Protein AF-A0A957SZV7-F1 (afdb_monomer_lite)

Secondary structure (DSSP, 8-state):
--HHHHHHHHHHHHHHHHHHHHHTT--------------------------------------PPPPTTHHHHHTTS--SSS-SPPEEES---SS----HHHHHHHHTTSS--HHHHS-SS--EEE-SSS---S-----------

Foldseek 3Di:
DPPVPVVVVVVVVVVVVVVVVVVVPPPDDDDDDDDDDDDDDDDDDDDDDDDDDPPPDDPPVPVDDPDPCLVVVQVVPADPVQHQDWDWDQDDDPDDDDAVVVVVCCVVVVDPDPVVVADPRHTDIHGSRDDDDDDDDPPDDDDDD

pLDDT: mean 71.3, std 22.31, range [32.25, 98.06]

Radius of gyration: 30.94 Å; chains: 1; bounding box: 66×43×95 Å

Structure (mmCIF, N/CA/C/O backbone):
data_AF-A0A957SZV7-F1
#
_entry.id   AF-A0A957SZV7-F1
#
loop_
_atom_site.group_PDB
_atom_site.id
_atom_site.type_symbol
_atom_site.label_atom_id
_atom_site.label_alt_id
_atom_site.label_comp_id
_atom_site.label_asym_id
_atom_site.label_entity_id
_atom_site.label_seq_id
_atom_site.pdbx_PDB_ins_code
_atom_site.Cartn_x
_atom_site.Cartn_y
_atom_site.Cartn_z
_atom_site.occupancy
_atom_site.B_iso_or_equiv
_atom_site.auth_seq_id
_atom_site.auth_comp_id
_atom_site.auth_asym_id
_atom_site.auth_atom_id
_atom_site.pdbx_PDB_model_num
ATOM 1 N N . MET A 1 1 ? -36.175 -7.181 -71.485 1.00 56.06 1 MET A N 1
ATOM 2 C CA . MET A 1 1 ? -35.161 -7.696 -70.529 1.00 56.06 1 MET A CA 1
ATOM 3 C C . MET A 1 1 ? -35.692 -7.733 -69.078 1.00 56.06 1 MET A C 1
ATOM 5 O O . MET A 1 1 ? -35.068 -7.164 -68.199 1.00 56.06 1 MET A O 1
ATOM 9 N N . GLN A 1 2 ? -36.825 -8.391 -68.775 1.00 55.41 2 GLN A N 1
ATOM 10 C CA . GLN A 1 2 ? -37.447 -8.279 -67.431 1.00 55.41 2 GLN A CA 1
ATOM 11 C C . GLN A 1 2 ? -37.198 -9.473 -66.483 1.00 55.41 2 GLN A C 1
ATOM 13 O O . GLN A 1 2 ? -36.943 -9.260 -65.301 1.00 55.41 2 GLN A O 1
ATOM 18 N N . ARG A 1 3 ? -37.175 -10.725 -66.975 1.00 55.50 3 ARG A N 1
ATOM 19 C CA . ARG A 1 3 ? -37.078 -11.935 -66.117 1.00 55.50 3 ARG A CA 1
ATOM 20 C C . ARG A 1 3 ? -35.788 -12.075 -65.286 1.00 55.50 3 ARG A C 1
ATOM 22 O O . ARG A 1 3 ? -35.780 -12.846 -64.337 1.00 55.50 3 ARG A O 1
ATOM 29 N N . ARG A 1 4 ? -34.711 -11.340 -65.598 1.00 54.97 4 ARG A N 1
ATOM 30 C CA . ARG A 1 4 ? -33.492 -11.316 -64.758 1.00 54.97 4 ARG A CA 1
ATOM 31 C C . ARG A 1 4 ? -33.631 -10.407 -63.527 1.00 54.97 4 ARG A C 1
ATOM 33 O O . ARG A 1 4 ? -32.950 -10.638 -62.538 1.00 54.97 4 ARG A O 1
ATOM 40 N N . TYR A 1 5 ? -34.525 -9.414 -63.562 1.00 56.59 5 TYR A N 1
ATOM 41 C CA . TYR A 1 5 ? -34.687 -8.445 -62.471 1.00 56.59 5 TYR A CA 1
ATOM 42 C C . TYR A 1 5 ? -35.674 -8.923 -61.390 1.00 56.59 5 TYR A C 1
ATOM 44 O O . TYR A 1 5 ? -35.538 -8.554 -60.226 1.00 56.59 5 TYR A O 1
ATOM 52 N N . SER A 1 6 ? -36.638 -9.787 -61.739 1.00 59.44 6 SER A N 1
ATOM 53 C CA . SER A 1 6 ? -37.539 -10.402 -60.753 1.00 59.44 6 SER A CA 1
ATOM 54 C C . SER A 1 6 ? -36.799 -11.370 -59.829 1.00 59.44 6 SER A C 1
ATOM 56 O O . SER A 1 6 ? -36.964 -11.279 -58.620 1.00 59.44 6 SER A O 1
ATOM 58 N N . ILE A 1 7 ? -35.928 -12.231 -60.373 1.00 62.44 7 ILE A N 1
ATOM 59 C CA . ILE A 1 7 ? -35.152 -13.205 -59.583 1.00 62.44 7 ILE A CA 1
ATOM 60 C C . ILE A 1 7 ? -34.280 -12.482 -58.546 1.00 62.44 7 ILE A C 1
ATOM 62 O O . ILE A 1 7 ? -34.333 -12.821 -57.368 1.00 62.44 7 ILE A O 1
ATOM 66 N N . GLY A 1 8 ? -33.554 -11.433 -58.955 1.00 68.12 8 GLY A N 1
ATOM 67 C CA . GLY A 1 8 ? -32.743 -10.626 -58.037 1.00 68.12 8 GLY A CA 1
ATOM 68 C C . GLY A 1 8 ? -33.565 -9.969 -56.921 1.00 68.12 8 GLY A C 1
ATOM 69 O O . GLY A 1 8 ? -33.181 -10.049 -55.757 1.00 68.12 8 GLY A O 1
ATOM 70 N N . ARG A 1 9 ? -34.729 -9.380 -57.242 1.00 75.06 9 ARG A N 1
ATOM 71 C CA . ARG A 1 9 ? -35.614 -8.787 -56.221 1.00 75.06 9 ARG A CA 1
ATOM 72 C C . ARG A 1 9 ? -36.225 -9.832 -55.285 1.00 75.06 9 ARG A C 1
ATOM 74 O O . ARG A 1 9 ? -36.288 -9.569 -54.093 1.00 75.06 9 ARG A O 1
ATOM 81 N N . SER A 1 10 ? -36.638 -10.998 -55.784 1.00 74.81 10 SER A N 1
ATOM 82 C CA . SER A 1 10 ? -37.201 -12.073 -54.952 1.00 74.81 10 SER A CA 1
ATOM 83 C C . SER A 1 10 ? -36.161 -12.702 -54.023 1.00 74.81 10 SER A C 1
ATOM 85 O O . SER A 1 10 ? -36.470 -12.939 -52.860 1.00 74.81 10 SER A O 1
ATOM 87 N N . VAL A 1 11 ? -34.927 -12.921 -54.492 1.00 79.56 11 VAL A N 1
ATOM 88 C CA . VAL A 1 11 ? -33.828 -13.413 -53.641 1.00 79.56 11 VAL A CA 1
ATOM 89 C C . VAL A 1 11 ? -33.451 -12.371 -52.585 1.00 79.56 11 VAL A C 1
ATOM 91 O O . VAL A 1 11 ? -33.298 -12.727 -51.422 1.00 79.56 11 VAL A O 1
ATOM 94 N N . LEU A 1 12 ? -33.383 -11.083 -52.945 1.00 80.00 12 LEU A N 1
ATOM 95 C CA . LEU A 1 12 ? -33.130 -10.012 -51.977 1.00 80.00 12 LEU A CA 1
ATOM 96 C C . LEU A 1 12 ? -34.250 -9.907 -50.926 1.00 80.00 12 LEU A C 1
ATOM 98 O O . LEU A 1 12 ? -33.952 -9.791 -49.742 1.00 80.00 12 LEU A O 1
ATOM 102 N N . PHE A 1 13 ? -35.522 -10.003 -51.329 1.00 85.56 13 PHE A N 1
ATOM 103 C CA . PHE A 1 13 ? -36.650 -10.017 -50.389 1.00 85.56 13 PHE A CA 1
ATOM 104 C C . PHE A 1 13 ? -36.616 -11.230 -49.454 1.00 85.56 13 PHE A C 1
ATOM 106 O O . PHE A 1 13 ? -36.854 -11.065 -48.262 1.00 85.56 13 PHE A O 1
ATOM 113 N N . LEU A 1 14 ? -36.288 -12.425 -49.959 1.00 82.44 14 LEU A N 1
ATOM 114 C CA . LEU A 1 14 ? -36.143 -13.623 -49.125 1.00 82.44 14 LEU A CA 1
ATOM 115 C C . LEU A 1 14 ? -34.980 -13.499 -48.135 1.00 82.44 14 LEU A C 1
ATOM 117 O O . LEU A 1 14 ? -35.145 -13.863 -46.977 1.00 82.44 14 LEU A O 1
ATOM 121 N N . LEU A 1 15 ? -33.836 -12.948 -48.553 1.00 83.12 15 LEU A N 1
ATOM 122 C CA . LEU A 1 15 ? -32.695 -12.721 -47.662 1.00 83.12 15 LEU A CA 1
ATOM 123 C C . LEU A 1 15 ? -33.005 -11.676 -46.582 1.00 83.12 15 LEU A C 1
ATOM 125 O O . LEU A 1 15 ? -32.706 -11.917 -45.418 1.00 83.12 15 LEU A O 1
ATOM 129 N N . VAL A 1 16 ? -33.648 -10.555 -46.928 1.00 86.25 16 VAL A N 1
ATOM 130 C CA . VAL A 1 16 ? -34.049 -9.529 -45.946 1.00 86.25 16 VAL A CA 1
ATOM 131 C C . VAL A 1 16 ? -35.124 -10.058 -44.991 1.00 86.25 16 VAL A C 1
ATOM 133 O O . VAL A 1 16 ? -35.029 -9.827 -43.788 1.00 86.25 16 VAL A O 1
ATOM 136 N N . ALA A 1 17 ? -36.107 -10.815 -45.489 1.00 84.00 17 ALA A N 1
ATOM 137 C CA . ALA A 1 17 ? -37.118 -11.454 -44.647 1.00 84.00 17 ALA A CA 1
ATOM 138 C C . ALA A 1 17 ? -36.501 -12.487 -43.689 1.00 84.00 17 ALA A C 1
ATOM 140 O O . ALA A 1 17 ? -36.848 -12.500 -42.513 1.00 84.00 17 ALA A O 1
ATOM 141 N N . LEU A 1 18 ? -35.550 -13.303 -44.160 1.00 78.81 18 LEU A N 1
ATOM 142 C CA . LEU A 1 18 ? -34.815 -14.257 -43.327 1.00 78.81 18 LEU A CA 1
ATOM 143 C C . LEU A 1 18 ? -34.009 -13.547 -42.227 1.00 78.81 18 LEU A C 1
ATOM 145 O O . LEU A 1 18 ? -34.035 -13.979 -41.080 1.00 78.81 18 LEU A O 1
ATOM 149 N N . LEU A 1 19 ? -33.337 -12.439 -42.556 1.00 76.25 19 LEU A N 1
ATOM 150 C CA . LEU A 1 19 ? -32.532 -11.663 -41.605 1.00 76.25 19 LEU A CA 1
ATOM 151 C C . LEU A 1 19 ? -33.408 -11.014 -40.514 1.00 76.25 19 LEU A C 1
ATOM 153 O O . LEU A 1 19 ? -33.059 -11.061 -39.337 1.00 76.25 19 LEU A O 1
ATOM 157 N N . LEU A 1 20 ? -34.586 -10.493 -40.880 1.00 75.50 20 LEU A N 1
ATOM 158 C CA . LEU A 1 20 ? -35.584 -9.984 -39.926 1.00 75.50 20 LEU A CA 1
ATOM 159 C C . LEU A 1 20 ? -36.180 -11.091 -39.035 1.00 75.50 20 LEU A C 1
ATOM 161 O O . LEU A 1 20 ? -36.416 -10.870 -37.847 1.00 75.50 20 LEU A O 1
ATOM 165 N N . LEU A 1 21 ? -36.405 -12.287 -39.586 1.00 69.00 21 LEU A N 1
ATOM 166 C CA . LEU A 1 21 ? -36.943 -13.435 -38.846 1.00 69.00 21 LEU A CA 1
ATOM 167 C C . LEU A 1 21 ? -35.914 -13.979 -37.835 1.00 69.00 21 LEU A C 1
ATOM 169 O O . LEU A 1 21 ? -36.270 -14.304 -36.709 1.00 69.00 21 LEU A O 1
ATOM 173 N N . VAL A 1 22 ? -34.623 -13.985 -38.183 1.00 70.31 22 VAL A N 1
ATOM 174 C CA . VAL A 1 22 ? -33.539 -14.309 -37.234 1.00 70.31 22 VAL A CA 1
ATOM 175 C C . VAL A 1 22 ? -33.424 -13.255 -36.127 1.00 70.31 22 VAL A C 1
ATOM 177 O O . VAL A 1 22 ? -33.271 -13.615 -34.964 1.00 70.31 22 VAL A O 1
ATOM 180 N N . ALA A 1 23 ? -33.552 -11.963 -36.449 1.00 66.38 23 ALA A N 1
ATOM 181 C CA . ALA A 1 23 ? -33.478 -10.892 -35.450 1.00 66.38 23 ALA A CA 1
ATOM 182 C C . ALA A 1 23 ? -34.604 -10.951 -34.396 1.00 66.38 23 ALA A C 1
ATOM 184 O O . ALA A 1 23 ? -34.404 -10.525 -33.263 1.00 66.38 23 ALA A O 1
ATOM 185 N N . THR A 1 24 ? -35.768 -11.508 -34.744 1.00 66.44 24 THR A N 1
ATOM 186 C CA . THR A 1 24 ? -36.917 -11.676 -33.832 1.00 66.44 24 THR A CA 1
ATOM 187 C C . THR A 1 24 ? -36.872 -12.963 -32.995 1.00 66.44 24 THR A C 1
ATOM 189 O O . THR A 1 24 ? -37.786 -13.203 -32.214 1.00 66.44 24 THR A O 1
ATOM 192 N N . ALA A 1 25 ? -35.815 -13.776 -33.118 1.00 52.78 25 ALA A N 1
ATOM 193 C CA . ALA A 1 25 ? -35.660 -15.049 -32.403 1.00 52.78 25 ALA A CA 1
ATOM 194 C C . ALA A 1 25 ? -34.675 -15.000 -31.212 1.00 52.78 25 ALA A C 1
ATOM 196 O O . ALA A 1 25 ? -34.449 -16.025 -30.572 1.00 52.78 25 ALA A O 1
ATOM 197 N N . CYS A 1 26 ? -34.095 -13.833 -30.907 1.00 49.28 26 CYS A N 1
ATOM 198 C CA . CYS A 1 26 ? -33.086 -13.650 -29.854 1.00 49.28 26 CYS A CA 1
ATOM 199 C C . CYS A 1 26 ? -33.576 -12.783 -28.677 1.00 49.28 26 CYS A C 1
ATOM 201 O O . CYS A 1 26 ? -32.827 -11.947 -28.181 1.00 49.28 26 CYS A O 1
ATOM 203 N N . ASP A 1 27 ? -34.814 -12.997 -28.222 1.00 49.12 27 ASP A N 1
ATOM 204 C CA . ASP A 1 27 ? -35.341 -12.429 -26.971 1.00 49.12 27 ASP A CA 1
ATOM 205 C C . ASP A 1 27 ? -36.137 -13.503 -26.203 1.00 49.12 27 ASP A C 1
ATOM 207 O O . ASP A 1 27 ? -37.356 -13.604 -26.309 1.00 49.12 27 ASP A O 1
ATOM 211 N N . SER A 1 28 ? -35.424 -14.411 -25.520 1.00 39.56 28 SER A N 1
ATOM 212 C CA . SER A 1 28 ? -36.024 -15.415 -24.623 1.00 39.56 28 SER A CA 1
ATOM 213 C C . SER A 1 28 ? -34.971 -16.131 -23.762 1.00 39.56 28 SER A C 1
ATOM 215 O O . SER A 1 28 ? -34.328 -17.074 -24.224 1.00 39.56 28 SER A O 1
ATOM 217 N N . SER A 1 29 ? -34.786 -15.682 -22.513 1.00 46.06 29 SER A N 1
ATOM 218 C CA . SER A 1 29 ? -34.240 -16.459 -21.373 1.00 46.06 29 SER A CA 1
ATOM 219 C C . SER A 1 29 ? -34.299 -15.615 -20.088 1.00 46.06 29 SER A C 1
ATOM 221 O O . SER A 1 29 ? -33.279 -15.163 -19.573 1.00 46.06 29 SER A O 1
ATOM 223 N N . SER A 1 30 ? -35.512 -15.367 -19.589 1.00 43.25 30 SER A N 1
ATOM 224 C CA . SER A 1 30 ? -35.771 -14.602 -18.356 1.00 43.25 30 SER A CA 1
ATOM 225 C C . SER A 1 30 ? -36.895 -15.231 -17.515 1.00 43.25 30 SER A C 1
ATOM 227 O O . SER A 1 30 ? -37.873 -14.592 -17.135 1.00 43.25 30 SER A O 1
ATOM 229 N N . GLU A 1 31 ? -36.726 -16.516 -17.204 1.00 50.47 31 GLU A N 1
ATOM 230 C CA . GLU A 1 31 ? -37.418 -17.213 -16.110 1.00 50.47 31 GLU A CA 1
ATOM 231 C C . GLU A 1 31 ? -36.587 -17.085 -14.814 1.00 50.47 31 GLU A C 1
ATOM 233 O O . GLU A 1 31 ? -35.360 -17.100 -14.875 1.00 50.47 31 GLU A O 1
ATOM 238 N N . THR A 1 32 ? -37.144 -16.961 -13.605 1.00 36.50 32 THR A N 1
ATOM 239 C CA . THR A 1 32 ? -38.543 -16.714 -13.202 1.00 36.50 32 THR A CA 1
ATOM 240 C C . THR A 1 32 ? -38.573 -16.069 -11.812 1.00 36.50 32 THR A C 1
ATOM 242 O O . THR A 1 32 ? -37.644 -16.217 -11.022 1.00 36.50 32 THR A O 1
ATOM 245 N N . VAL A 1 33 ? -39.691 -15.406 -11.511 1.00 43.56 33 VAL A N 1
ATOM 246 C CA . VAL A 1 33 ? -40.086 -14.884 -10.192 1.00 43.56 33 VAL A CA 1
ATOM 247 C C . VAL A 1 33 ? -39.892 -15.903 -9.058 1.00 43.56 33 VAL A C 1
ATOM 249 O O . VAL A 1 33 ? -40.319 -17.049 -9.184 1.00 43.56 33 VAL A O 1
ATOM 252 N N . ASN A 1 34 ? -39.403 -15.441 -7.902 1.00 40.16 34 ASN A N 1
ATOM 253 C CA . ASN A 1 34 ? -39.899 -15.930 -6.613 1.00 40.16 34 ASN A CA 1
ATOM 254 C C . ASN A 1 34 ? -39.880 -14.814 -5.554 1.00 40.16 34 ASN A C 1
ATOM 256 O O . ASN A 1 34 ? -38.914 -14.662 -4.810 1.00 40.16 34 ASN A O 1
ATOM 260 N N . GLU A 1 35 ? -40.967 -14.047 -5.497 1.00 44.81 35 GLU A N 1
ATOM 261 C CA . GLU A 1 35 ? -41.318 -13.237 -4.332 1.00 44.81 35 GLU A CA 1
ATOM 262 C C . GLU A 1 35 ? -42.421 -13.981 -3.566 1.00 44.81 35 GLU A C 1
ATOM 264 O O . GLU A 1 35 ? -43.500 -14.232 -4.104 1.00 44.81 35 GLU A O 1
ATOM 269 N N . SER A 1 36 ? -42.132 -14.367 -2.323 1.00 43.44 36 SER A N 1
ATOM 270 C CA . SER A 1 36 ? -43.060 -15.048 -1.417 1.00 43.44 36 SER A CA 1
ATOM 271 C C . SER A 1 36 ? -42.979 -14.360 -0.057 1.00 43.44 36 SER A C 1
ATOM 273 O O . SER A 1 36 ? -41.941 -14.422 0.599 1.00 43.44 36 SER A O 1
ATOM 275 N N . ALA A 1 37 ? -44.055 -13.684 0.341 1.00 35.53 37 ALA A N 1
ATOM 276 C CA . ALA A 1 37 ? -44.105 -12.793 1.503 1.00 35.53 37 ALA A CA 1
ATOM 277 C C . ALA A 1 37 ? -44.964 -13.350 2.660 1.00 35.53 37 ALA A C 1
ATOM 279 O O . ALA A 1 37 ? -45.733 -14.287 2.442 1.00 35.53 37 ALA A O 1
ATOM 280 N N . ALA A 1 38 ? -44.877 -12.685 3.828 1.00 36.97 38 ALA A N 1
ATOM 281 C CA . ALA A 1 38 ? -45.692 -12.860 5.049 1.00 36.97 38 ALA A CA 1
ATOM 282 C C . ALA A 1 38 ? -45.490 -14.189 5.827 1.00 36.97 38 ALA A C 1
ATOM 284 O O . ALA A 1 38 ? -45.224 -15.229 5.230 1.00 36.97 38 ALA A O 1
ATOM 285 N N . GLU A 1 39 ? -45.580 -14.266 7.167 1.00 40.41 39 GLU A N 1
ATOM 286 C CA . GLU A 1 39 ? -45.847 -13.298 8.273 1.00 40.41 39 GLU A CA 1
ATOM 287 C C . GLU A 1 39 ? -45.105 -13.854 9.549 1.00 40.41 39 GLU A C 1
ATOM 289 O O . GLU A 1 39 ? -44.472 -14.905 9.441 1.00 40.41 39 GLU A O 1
ATOM 294 N N . GLU A 1 40 ? -45.051 -13.315 10.782 1.00 36.34 40 GLU A N 1
ATOM 295 C CA . GLU A 1 40 ? -45.831 -12.294 11.513 1.00 36.34 40 GLU A CA 1
ATOM 296 C C . GLU A 1 40 ? -44.995 -11.607 12.649 1.00 36.34 40 GLU A C 1
ATOM 298 O O . GLU A 1 40 ? -43.814 -11.317 12.460 1.00 36.34 40 GLU A O 1
ATOM 303 N N . ALA A 1 41 ? -45.592 -11.303 13.815 1.00 33.56 41 ALA A N 1
ATOM 304 C CA . ALA A 1 41 ? -45.019 -10.606 14.983 1.00 33.56 41 ALA A CA 1
ATOM 305 C C . ALA A 1 41 ? -43.948 -11.417 15.775 1.00 33.56 41 ALA A C 1
ATOM 307 O O . ALA A 1 41 ? -43.944 -12.643 15.718 1.00 33.56 41 ALA A O 1
ATOM 308 N N . ALA A 1 42 ? -42.964 -10.859 16.516 1.00 44.59 42 ALA A N 1
ATOM 309 C CA . ALA A 1 42 ? -42.823 -9.615 17.326 1.00 44.59 42 ALA A CA 1
ATOM 310 C C . ALA A 1 42 ? -43.492 -9.674 18.735 1.00 44.59 42 ALA A C 1
ATOM 312 O O . ALA A 1 42 ? -44.406 -10.483 18.896 1.00 44.59 42 ALA A O 1
ATOM 313 N N . PRO A 1 43 ? -43.123 -8.849 19.761 1.00 57.22 43 PRO A N 1
ATOM 314 C CA . PRO A 1 43 ? -42.117 -7.761 19.831 1.00 57.22 43 PRO A CA 1
ATOM 315 C C . PRO A 1 43 ? -41.234 -7.740 21.136 1.00 57.22 43 PRO A C 1
ATOM 317 O O . PRO A 1 43 ? -41.185 -8.724 21.868 1.00 57.22 43 PRO A O 1
ATOM 320 N N . ALA A 1 44 ? -40.650 -6.560 21.453 1.00 39.53 44 ALA A N 1
ATOM 321 C CA . ALA A 1 44 ? -40.038 -6.079 22.725 1.00 39.53 44 ALA A CA 1
ATOM 322 C C . ALA A 1 44 ? -38.513 -6.325 22.944 1.00 39.53 44 ALA A C 1
ATOM 324 O O . ALA A 1 44 ? -38.008 -7.383 22.591 1.00 39.53 44 ALA A O 1
ATOM 325 N N . GLU A 1 45 ? -37.712 -5.396 23.509 1.00 42.34 45 GLU A N 1
ATOM 326 C CA . GLU A 1 45 ? -37.997 -4.034 24.035 1.00 42.34 45 GLU A CA 1
ATOM 327 C C . GLU A 1 45 ? -36.812 -3.031 23.851 1.00 42.34 45 GLU A C 1
ATOM 329 O O . GLU A 1 45 ? -35.737 -3.392 23.382 1.00 42.34 45 GLU A O 1
ATOM 334 N N . ALA A 1 46 ? -37.052 -1.755 24.184 1.00 33.88 46 ALA A N 1
ATOM 335 C CA . ALA A 1 46 ? -36.186 -0.557 24.106 1.00 33.88 46 ALA A CA 1
ATOM 336 C C . ALA A 1 46 ? -34.978 -0.563 25.094 1.00 33.88 46 ALA A C 1
ATOM 338 O O . ALA A 1 46 ? -34.987 -1.359 26.025 1.00 33.88 46 ALA A O 1
ATOM 339 N N . ALA A 1 47 ? -33.963 0.328 25.102 1.00 45.31 47 ALA A N 1
ATOM 340 C CA . ALA A 1 47 ? -33.311 1.346 24.223 1.00 45.31 47 ALA A CA 1
ATOM 341 C C . ALA A 1 47 ? -32.133 1.962 25.081 1.00 45.31 47 ALA A C 1
ATOM 343 O O . ALA A 1 47 ? -31.814 1.334 26.095 1.00 45.31 47 ALA A O 1
ATOM 344 N N . PRO A 1 48 ? -31.510 3.156 24.854 1.00 46.75 48 PRO A N 1
ATOM 345 C CA . PRO A 1 48 ? -31.450 4.069 23.696 1.00 46.75 48 PRO A CA 1
ATOM 346 C C . PRO A 1 48 ? -30.024 4.591 23.317 1.00 46.75 48 PRO A C 1
ATOM 348 O O . PRO A 1 48 ? -29.050 4.379 24.027 1.00 46.75 48 PRO A O 1
ATOM 351 N N . ALA A 1 49 ? -29.967 5.375 22.229 1.00 33.97 49 ALA A N 1
ATOM 352 C CA . ALA A 1 49 ? -29.100 6.547 21.974 1.00 33.97 49 ALA A CA 1
ATOM 353 C C . ALA A 1 49 ? -27.563 6.515 22.218 1.00 33.97 49 ALA A C 1
ATOM 355 O O . ALA A 1 49 ? -27.083 6.725 23.329 1.00 33.97 49 ALA A O 1
ATOM 356 N N . ALA A 1 50 ? -26.819 6.503 21.105 1.00 36.53 50 ALA A N 1
ATOM 357 C CA . ALA A 1 50 ? -25.625 7.328 20.848 1.00 36.53 50 ALA A CA 1
ATOM 358 C C . ALA A 1 50 ? -25.629 7.608 19.328 1.00 36.53 50 ALA A C 1
ATOM 360 O O . ALA A 1 50 ? -25.463 6.687 18.538 1.00 36.53 50 ALA A O 1
ATOM 361 N N . GLU A 1 51 ? -26.258 8.698 18.893 1.00 44.53 51 GLU A N 1
ATOM 362 C CA . GLU A 1 51 ? -25.668 10.027 18.642 1.00 44.53 51 GLU A CA 1
ATOM 363 C C . GLU A 1 51 ? -24.882 10.091 17.318 1.00 44.53 51 GLU A C 1
ATOM 365 O O . GLU A 1 51 ? -23.992 9.295 17.033 1.00 44.53 51 GLU A O 1
ATOM 370 N N . GLU A 1 52 ? -25.320 11.016 16.468 1.00 48.88 52 GLU A N 1
ATOM 371 C CA . GLU A 1 52 ? -25.167 11.001 15.014 1.00 48.88 52 GLU A CA 1
ATOM 372 C C . GLU A 1 52 ? -23.856 11.673 14.583 1.00 48.88 52 GLU A C 1
ATOM 374 O O . GLU A 1 52 ? -23.806 12.864 14.281 1.00 48.88 52 GLU A O 1
ATOM 379 N N . ALA A 1 53 ? -22.770 10.900 14.566 1.00 36.12 53 ALA A N 1
ATOM 380 C CA . ALA A 1 53 ? -21.526 11.321 13.932 1.00 36.12 53 ALA A CA 1
ATOM 381 C C . ALA A 1 53 ? -21.631 11.133 12.409 1.00 36.12 53 ALA A C 1
ATOM 383 O O . ALA A 1 53 ? -21.482 10.018 11.906 1.00 36.12 53 ALA A O 1
ATOM 384 N N . GLU A 1 54 ? -21.873 12.221 11.672 1.00 43.44 54 GLU A N 1
ATOM 385 C CA . GLU A 1 54 ? -21.787 12.234 10.207 1.00 43.44 54 GLU A CA 1
ATOM 386 C C . GLU A 1 54 ? -20.371 11.838 9.756 1.00 43.44 54 GLU A C 1
ATOM 388 O O . GLU A 1 54 ? -19.451 12.658 9.732 1.00 43.44 54 GLU A O 1
ATOM 393 N N . ALA A 1 55 ? -20.188 10.576 9.364 1.00 40.62 55 ALA A N 1
ATOM 394 C CA . ALA A 1 55 ? -19.023 10.174 8.590 1.00 40.62 55 ALA A CA 1
ATOM 395 C C . ALA A 1 55 ? -19.103 10.883 7.222 1.00 40.62 55 ALA A C 1
ATOM 397 O O . ALA A 1 55 ? -20.051 10.620 6.473 1.00 40.62 55 ALA A O 1
ATOM 398 N N . PRO A 1 56 ? -18.167 11.791 6.873 1.00 40.84 56 PRO A N 1
ATOM 399 C CA . PRO A 1 56 ? -18.242 12.532 5.621 1.00 40.84 56 PRO A CA 1
ATOM 400 C C . PRO A 1 56 ? -18.186 11.554 4.447 1.00 40.84 56 PRO A C 1
ATOM 402 O O . PRO A 1 56 ? -17.235 10.787 4.290 1.00 40.84 56 PRO A O 1
ATOM 405 N N . ALA A 1 57 ? -19.251 11.555 3.650 1.00 38.84 57 ALA A N 1
ATOM 406 C CA . ALA A 1 57 ? -19.478 10.531 2.648 1.00 38.84 57 ALA A CA 1
ATOM 407 C C . ALA A 1 57 ? -18.415 10.537 1.540 1.00 38.84 57 ALA A C 1
ATOM 409 O O . ALA A 1 57 ? -18.030 11.587 1.032 1.00 38.84 57 ALA A O 1
ATOM 410 N N . ALA A 1 58 ? -18.043 9.329 1.112 1.00 48.47 58 ALA A N 1
ATOM 411 C CA . ALA A 1 58 ? -17.822 8.965 -0.287 1.00 48.47 58 ALA A CA 1
ATOM 412 C C . ALA A 1 58 ? -17.259 10.062 -1.223 1.00 48.47 58 ALA A C 1
ATOM 414 O O . ALA A 1 58 ? -17.886 10.439 -2.210 1.00 48.47 58 ALA A O 1
ATOM 415 N N . ALA A 1 59 ? -16.014 10.469 -0.977 1.00 32.25 59 ALA A N 1
ATOM 416 C CA . ALA A 1 59 ? -15.016 10.507 -2.044 1.00 32.25 59 ALA A CA 1
ATOM 417 C C . ALA A 1 59 ? -14.270 9.157 -1.974 1.00 32.25 59 ALA A C 1
ATOM 419 O O . ALA A 1 59 ? -13.242 9.036 -1.323 1.00 32.25 59 ALA A O 1
ATOM 420 N N . ALA A 1 60 ? -14.815 8.049 -2.485 1.00 40.91 60 ALA A N 1
ATOM 421 C CA . ALA A 1 60 ? -15.194 7.890 -3.893 1.00 40.91 60 ALA A CA 1
ATOM 422 C C . ALA A 1 60 ? -14.097 8.425 -4.827 1.00 40.91 60 ALA A C 1
ATOM 424 O O . ALA A 1 60 ? -14.348 9.202 -5.745 1.00 40.91 60 ALA A O 1
ATOM 425 N N . ALA A 1 61 ? -12.863 7.982 -4.574 1.00 36.28 61 ALA A N 1
ATOM 426 C CA . ALA A 1 61 ? -11.800 7.977 -5.565 1.00 36.28 61 ALA A CA 1
ATOM 427 C C . ALA A 1 61 ? -12.153 6.984 -6.689 1.00 36.28 61 ALA A C 1
ATOM 429 O O . ALA A 1 61 ? -11.529 5.937 -6.840 1.00 36.28 61 ALA A O 1
ATOM 430 N N . GLU A 1 62 ? -13.158 7.331 -7.498 1.00 50.66 62 GLU A N 1
ATOM 431 C CA . GLU A 1 62 ? -13.367 6.772 -8.838 1.00 50.66 62 GLU A CA 1
ATOM 432 C C . GLU A 1 62 ? -12.331 7.380 -9.806 1.00 50.66 62 GLU A C 1
ATOM 434 O O . GLU A 1 62 ? -12.638 7.874 -10.889 1.00 50.66 62 GLU A O 1
ATOM 439 N N . GLU A 1 63 ? -11.062 7.366 -9.390 1.00 45.44 63 GLU A N 1
ATOM 440 C CA . GLU A 1 63 ? -9.942 7.511 -10.304 1.00 45.44 63 GLU A CA 1
ATOM 441 C C . GLU A 1 63 ? -9.829 6.166 -11.019 1.00 45.44 63 GLU A C 1
ATOM 443 O O . GLU A 1 63 ? -9.436 5.158 -10.430 1.00 45.44 63 GLU A O 1
ATOM 448 N N . ALA A 1 64 ? -10.332 6.131 -12.254 1.00 42.88 64 ALA A N 1
ATOM 449 C CA . ALA A 1 64 ? -10.578 4.896 -12.984 1.00 42.88 64 ALA A CA 1
ATOM 450 C C . ALA A 1 64 ? -9.346 3.982 -13.002 1.00 42.88 64 ALA A C 1
ATOM 452 O O . ALA A 1 64 ? -8.212 4.448 -13.123 1.00 42.88 64 ALA A O 1
ATOM 453 N N . ALA A 1 65 ? -9.575 2.669 -12.915 1.00 49.81 65 ALA A N 1
ATOM 454 C CA . ALA A 1 65 ? -8.521 1.694 -13.161 1.00 49.81 65 ALA A CA 1
ATOM 455 C C . ALA A 1 65 ? -7.842 2.017 -14.505 1.00 49.81 65 ALA A C 1
ATOM 457 O O . ALA A 1 65 ? -8.567 2.189 -15.494 1.00 49.81 65 ALA A O 1
ATOM 458 N N . PRO A 1 66 ? -6.496 2.107 -14.562 1.00 52.34 66 PRO A N 1
ATOM 459 C CA . PRO A 1 66 ? -5.790 2.349 -15.814 1.00 52.34 66 PRO A CA 1
ATOM 460 C C . PRO A 1 66 ? -6.247 1.312 -16.835 1.00 52.34 66 PRO A C 1
ATOM 462 O O . PRO A 1 66 ? -6.324 0.111 -16.544 1.00 52.34 66 PRO A O 1
ATOM 465 N N . ALA A 1 67 ? -6.611 1.781 -18.024 1.00 54.97 67 ALA A N 1
ATOM 466 C CA . ALA A 1 67 ? -7.117 0.903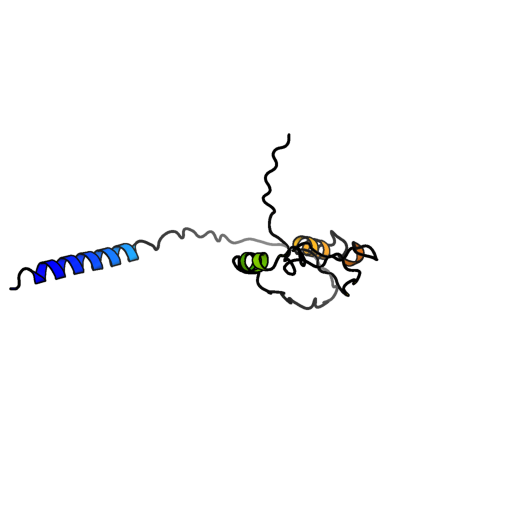 -19.056 1.00 54.97 67 ALA A CA 1
ATOM 467 C C . ALA A 1 67 ? -6.000 -0.074 -19.452 1.00 54.97 67 ALA A C 1
ATOM 469 O O . ALA A 1 67 ? -4.814 0.251 -19.404 1.00 54.97 67 ALA A O 1
ATOM 470 N N . ALA A 1 68 ? -6.347 -1.305 -19.836 1.00 54.50 68 ALA A N 1
ATOM 471 C CA . ALA A 1 68 ? -5.356 -2.382 -19.986 1.00 54.50 68 ALA A CA 1
ATOM 472 C C . ALA A 1 68 ? -4.261 -2.118 -21.053 1.00 54.50 68 ALA A C 1
ATOM 474 O O . ALA A 1 68 ? -3.273 -2.849 -21.124 1.00 54.50 68 ALA A O 1
ATOM 475 N N . ASN A 1 69 ? -4.430 -1.079 -21.875 1.00 58.66 69 ASN A N 1
ATOM 476 C CA . ASN A 1 69 ? -3.444 -0.540 -22.811 1.00 58.66 69 ASN A CA 1
ATOM 477 C C . ASN A 1 69 ? -2.394 0.390 -22.163 1.00 58.66 69 ASN A C 1
ATOM 479 O O . ASN A 1 69 ? -1.290 0.493 -22.695 1.00 58.66 69 ASN A O 1
ATOM 483 N N . ASP A 1 70 ? -2.697 1.058 -21.048 1.00 57.09 70 ASP A N 1
ATOM 484 C CA . ASP A 1 70 ? -1.839 2.094 -20.450 1.00 57.09 70 ASP A CA 1
ATOM 485 C C . ASP A 1 70 ? -0.530 1.477 -19.919 1.00 57.09 70 ASP A C 1
ATOM 487 O O . ASP A 1 70 ? 0.564 1.934 -20.261 1.00 57.09 70 ASP A O 1
ATOM 491 N N . TYR A 1 71 ? -0.640 0.324 -19.245 1.00 53.25 71 TYR A N 1
ATOM 492 C CA . TYR A 1 71 ? 0.485 -0.528 -18.829 1.00 53.25 71 TYR A CA 1
ATOM 493 C C . TYR A 1 71 ? 1.409 -0.976 -19.979 1.00 53.25 71 TYR A C 1
ATOM 495 O O . TYR A 1 71 ? 2.550 -1.366 -19.738 1.00 53.25 71 TYR A O 1
ATOM 503 N N . GLN A 1 72 ? 0.938 -0.996 -21.234 1.00 56.03 72 GLN A N 1
ATOM 504 C CA . GLN A 1 72 ? 1.795 -1.350 -22.375 1.00 56.03 72 GLN A CA 1
ATOM 505 C C . GLN A 1 72 ? 2.641 -0.154 -22.823 1.00 56.03 72 GLN A C 1
ATOM 507 O O . GLN A 1 72 ? 3.841 -0.315 -23.029 1.00 56.03 72 GLN A O 1
ATOM 512 N N . ALA A 1 73 ? 2.048 1.041 -22.903 1.00 54.50 73 ALA A N 1
ATOM 513 C CA . ALA A 1 73 ? 2.755 2.264 -23.289 1.00 54.50 73 ALA A CA 1
ATOM 514 C C . ALA A 1 73 ? 3.844 2.666 -22.274 1.00 54.50 73 ALA A C 1
ATOM 516 O O . ALA A 1 73 ? 4.882 3.207 -22.643 1.00 54.50 73 ALA A O 1
ATOM 517 N N . GLN A 1 74 ? 3.632 2.369 -20.990 1.00 56.50 74 GLN A N 1
ATOM 518 C CA . GLN A 1 74 ? 4.554 2.734 -19.909 1.00 56.50 74 GLN A CA 1
ATOM 519 C C . GLN A 1 74 ? 5.854 1.906 -19.924 1.00 56.50 74 GLN A C 1
ATOM 521 O O . GLN A 1 74 ? 6.925 2.431 -19.614 1.00 56.50 74 GLN A O 1
ATOM 526 N N . ARG A 1 75 ? 5.805 0.647 -20.387 1.00 59.03 75 ARG A N 1
ATOM 527 C CA . ARG A 1 75 ? 6.989 -0.228 -20.497 1.00 59.03 75 ARG A CA 1
ATOM 528 C C . ARG A 1 75 ? 7.993 0.183 -21.579 1.00 59.03 75 ARG A C 1
ATOM 530 O O . ARG A 1 75 ? 9.099 -0.353 -21.603 1.00 59.03 75 ARG A O 1
ATOM 537 N N . GLU A 1 76 ? 7.633 1.111 -22.463 1.00 63.94 76 GLU A N 1
ATOM 538 C CA . GLU A 1 76 ? 8.528 1.632 -23.504 1.00 63.94 76 GLU A CA 1
ATOM 539 C C . GLU A 1 76 ? 9.482 2.723 -22.978 1.00 63.94 76 GLU A C 1
ATOM 541 O O . GLU A 1 76 ? 10.499 3.003 -23.610 1.00 63.94 76 GLU A O 1
ATOM 546 N N . GLY A 1 77 ? 9.201 3.311 -21.806 1.00 66.25 77 GLY A N 1
ATOM 547 C CA . GLY A 1 77 ? 10.046 4.337 -21.179 1.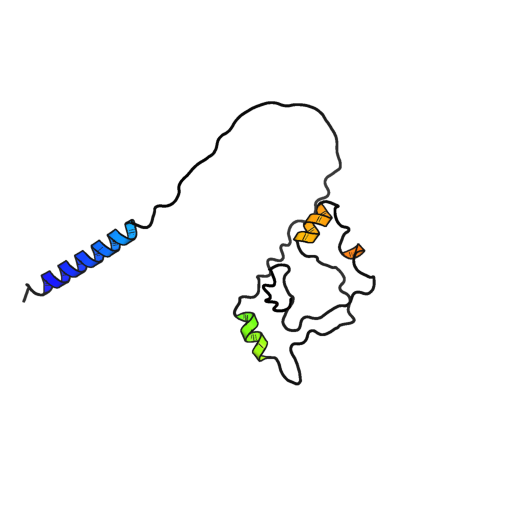00 66.25 77 GLY A CA 1
ATOM 548 C C . GLY A 1 77 ? 11.234 3.800 -20.368 1.00 66.25 77 GLY A C 1
ATOM 549 O O . GLY A 1 77 ? 12.107 4.570 -19.973 1.00 66.25 77 GLY A O 1
ATOM 550 N N . CYS A 1 78 ? 11.284 2.493 -20.102 1.00 71.19 78 CYS A N 1
ATOM 551 C CA . CYS A 1 78 ? 12.260 1.883 -19.199 1.00 71.19 78 CYS A CA 1
ATOM 552 C C . CYS A 1 78 ? 13.639 1.755 -19.868 1.00 71.19 78 CYS A C 1
ATOM 554 O O . CYS A 1 78 ? 13.785 1.068 -20.879 1.00 71.19 78 CYS A O 1
ATOM 556 N N . THR A 1 79 ? 14.676 2.352 -19.282 1.00 71.69 79 THR A N 1
ATOM 557 C CA . THR A 1 79 ? 16.046 2.340 -19.827 1.00 71.69 79 THR A CA 1
ATOM 558 C C . THR A 1 79 ? 17.071 1.847 -18.806 1.00 71.69 79 THR A C 1
ATOM 560 O O . THR A 1 79 ? 16.779 1.686 -17.624 1.00 71.69 79 THR A O 1
ATOM 563 N N . THR A 1 80 ? 18.311 1.625 -19.248 1.00 67.44 80 THR A N 1
ATOM 564 C CA . THR A 1 80 ? 19.437 1.284 -18.361 1.00 67.44 80 THR A CA 1
ATOM 565 C C . THR A 1 80 ? 19.813 2.418 -17.397 1.00 67.44 80 THR A C 1
ATOM 567 O O . THR A 1 80 ? 20.472 2.155 -16.397 1.00 67.44 80 THR A O 1
ATOM 570 N N . GLU A 1 81 ? 19.421 3.660 -17.702 1.00 75.44 81 GLU A N 1
ATOM 571 C CA . GLU A 1 81 ? 19.707 4.859 -16.895 1.00 75.44 81 GLU A CA 1
ATOM 572 C C . GLU A 1 81 ? 18.495 5.310 -16.057 1.00 75.44 81 GLU A C 1
ATOM 574 O O . GLU A 1 81 ? 18.660 5.998 -15.055 1.00 75.44 81 GLU A O 1
ATOM 579 N N . SER A 1 82 ? 17.285 4.879 -16.428 1.00 72.19 82 SER A N 1
ATOM 580 C CA . SER A 1 82 ? 16.039 5.057 -15.673 1.00 72.19 82 SER A CA 1
ATOM 581 C C . SER A 1 82 ? 15.216 3.757 -15.751 1.00 72.19 82 SER A C 1
ATOM 583 O O . SER A 1 82 ? 14.431 3.569 -16.688 1.00 72.19 82 SER A O 1
ATOM 585 N N . PRO A 1 83 ? 15.459 2.797 -14.837 1.00 71.44 83 PRO A N 1
ATOM 586 C CA . PRO A 1 83 ? 14.799 1.497 -14.844 1.00 71.44 83 PRO A CA 1
ATOM 587 C C . PRO A 1 83 ? 13.449 1.541 -14.114 1.00 71.44 83 PRO A C 1
ATOM 589 O O . PRO A 1 83 ? 13.288 2.256 -13.134 1.00 71.44 83 PRO A O 1
ATOM 592 N N . CYS A 1 84 ? 12.500 0.695 -14.523 1.00 77.12 84 CYS A N 1
ATOM 593 C CA . CYS A 1 84 ? 11.183 0.551 -13.887 1.00 77.12 84 CYS A CA 1
ATOM 594 C C . CYS A 1 84 ? 11.214 -0.276 -12.583 1.00 77.12 84 CYS A C 1
ATOM 596 O O . CYS A 1 84 ? 10.409 -1.190 -12.392 1.00 77.12 84 CYS A O 1
ATOM 598 N N . TRP A 1 85 ? 12.159 0.014 -11.691 1.00 84.25 85 TRP A N 1
ATOM 599 C CA . TRP A 1 85 ? 12.121 -0.474 -10.312 1.00 84.25 85 TRP A CA 1
ATOM 600 C C . TRP A 1 85 ? 11.506 0.608 -9.419 1.00 84.25 85 TRP A C 1
ATOM 602 O O . TRP A 1 85 ? 11.715 1.786 -9.687 1.00 84.25 85 TRP A O 1
ATOM 612 N N . PRO A 1 86 ? 10.718 0.244 -8.394 1.00 89.62 86 PRO A N 1
ATOM 613 C CA . PRO A 1 86 ? 10.162 1.231 -7.481 1.00 89.62 86 PRO A CA 1
ATOM 614 C C . PRO A 1 86 ? 11.254 1.745 -6.536 1.00 89.62 86 PRO A C 1
ATOM 616 O O . PRO A 1 86 ? 12.030 0.954 -5.992 1.00 89.62 86 PRO A O 1
ATOM 619 N N . ASP A 1 87 ? 11.294 3.057 -6.329 1.00 90.50 87 ASP A N 1
ATOM 620 C CA . ASP A 1 87 ? 12.270 3.708 -5.456 1.00 90.50 87 ASP A CA 1
ATOM 621 C C . ASP A 1 87 ? 11.823 3.669 -3.988 1.00 90.50 87 ASP A C 1
ATOM 623 O O . ASP A 1 87 ? 10.632 3.702 -3.674 1.00 90.50 87 ASP A O 1
ATOM 627 N N . ILE A 1 88 ? 12.788 3.636 -3.069 1.00 94.31 88 ILE A N 1
ATOM 628 C CA . ILE A 1 88 ? 12.551 3.841 -1.633 1.00 94.31 88 ILE A CA 1
ATOM 629 C C . ILE A 1 88 ? 12.787 5.322 -1.332 1.00 94.31 88 ILE A C 1
ATOM 631 O O . ILE A 1 88 ? 13.797 5.876 -1.765 1.00 94.31 88 ILE A O 1
ATOM 635 N N . VAL A 1 89 ? 11.869 5.959 -0.601 1.00 93.88 89 VAL A N 1
ATOM 636 C CA . VAL A 1 89 ? 11.915 7.404 -0.319 1.00 93.88 89 VAL A CA 1
ATOM 637 C C . VAL A 1 89 ? 11.696 7.702 1.164 1.00 93.88 89 VAL A C 1
ATOM 639 O O . VAL A 1 89 ? 10.847 7.096 1.806 1.00 93.88 89 VAL A O 1
ATOM 642 N N . ASP A 1 90 ? 12.411 8.689 1.705 1.00 95.06 90 ASP A N 1
ATOM 643 C CA . ASP A 1 90 ? 12.355 9.051 3.135 1.00 95.06 90 ASP A CA 1
ATOM 644 C C . ASP A 1 90 ? 11.160 9.968 3.501 1.00 95.06 90 ASP A C 1
ATOM 646 O O . ASP A 1 90 ? 11.109 10.550 4.584 1.00 95.06 90 ASP A O 1
ATOM 650 N N . THR A 1 91 ? 10.210 10.180 2.580 1.00 94.75 91 THR A N 1
ATOM 651 C CA . THR A 1 91 ? 9.097 11.135 2.751 1.00 94.75 91 THR A CA 1
ATOM 652 C C . THR A 1 91 ? 7.809 10.419 3.150 1.00 94.75 91 THR A C 1
ATOM 654 O O . THR A 1 91 ? 7.088 9.897 2.302 1.00 94.75 91 THR A O 1
ATOM 657 N N . VAL A 1 92 ? 7.504 10.433 4.448 1.00 95.00 92 VAL A N 1
ATOM 658 C CA . VAL A 1 92 ? 6.267 9.871 5.017 1.00 95.00 92 VAL A CA 1
ATOM 659 C C . VAL A 1 92 ? 5.051 10.747 4.652 1.00 95.00 92 VAL A C 1
ATOM 661 O O . VAL A 1 92 ? 5.107 11.964 4.852 1.00 95.00 92 VAL A O 1
ATOM 664 N N . PRO A 1 93 ? 3.948 10.177 4.121 1.00 91.88 93 PRO A N 1
ATOM 665 C CA . PRO A 1 93 ? 2.731 10.931 3.819 1.00 91.88 93 PRO A CA 1
ATOM 666 C C . PRO A 1 93 ? 1.977 11.345 5.093 1.00 91.88 93 PRO A C 1
ATOM 668 O O . PRO A 1 93 ? 2.091 10.715 6.140 1.00 91.88 93 PRO A O 1
ATOM 671 N N . ALA A 1 94 ? 1.164 12.402 4.996 1.00 93.06 94 ALA A N 1
ATOM 672 C CA . ALA A 1 94 ? 0.416 12.952 6.133 1.00 93.06 94 ALA A CA 1
ATOM 673 C C . ALA A 1 94 ? -0.845 12.150 6.527 1.00 93.06 94 ALA A C 1
ATOM 675 O O . ALA A 1 94 ? -1.440 12.427 7.567 1.00 93.06 94 ALA A O 1
ATOM 676 N N . SER A 1 95 ? -1.267 11.191 5.701 1.00 93.44 95 SER A N 1
ATOM 677 C CA . SER A 1 95 ? -2.385 10.280 5.960 1.00 93.44 95 SER A CA 1
ATOM 678 C C . SER A 1 95 ? -2.173 8.953 5.232 1.00 93.44 95 SER A C 1
ATOM 680 O O . SER A 1 95 ? -1.418 8.880 4.256 1.00 93.44 95 SER A O 1
ATOM 682 N N . PHE A 1 96 ? -2.853 7.906 5.696 1.00 95.75 96 PHE A N 1
ATOM 683 C CA . PHE A 1 96 ? -2.784 6.569 5.117 1.00 95.75 96 PHE A CA 1
ATOM 684 C C . PHE A 1 96 ? -4.147 6.126 4.572 1.00 95.75 96 PHE A C 1
ATOM 686 O O . PHE A 1 96 ? -5.186 6.709 4.866 1.00 95.75 96 PHE A O 1
ATOM 693 N N . HIS A 1 97 ? -4.124 5.091 3.737 1.00 95.56 97 HIS A N 1
ATOM 694 C CA . HIS A 1 97 ? -5.311 4.430 3.200 1.00 95.56 97 HIS A CA 1
ATOM 695 C C . HIS A 1 97 ? -5.107 2.921 3.307 1.00 95.56 97 HIS A C 1
ATOM 697 O O . HIS A 1 97 ? -3.978 2.445 3.175 1.00 95.56 97 HIS A O 1
ATOM 703 N N . GLU A 1 98 ? -6.181 2.153 3.465 1.00 96.56 98 GLU A N 1
ATOM 704 C CA . GLU A 1 98 ? -6.135 0.690 3.495 1.00 96.56 98 GLU A CA 1
ATOM 705 C C . GLU A 1 98 ? -7.076 0.055 2.463 1.00 96.56 98 GLU A C 1
ATOM 707 O O . GLU A 1 98 ? -7.934 0.718 1.881 1.00 96.56 98 GLU A O 1
ATOM 712 N N . ALA A 1 99 ? -6.892 -1.241 2.200 1.00 96.94 99 ALA A N 1
ATOM 713 C CA . ALA A 1 99 ? -7.753 -1.972 1.276 1.00 96.94 99 ALA A CA 1
ATOM 714 C C . ALA A 1 99 ? -9.199 -2.050 1.822 1.00 96.94 99 ALA A C 1
ATOM 716 O O . ALA A 1 99 ? -9.358 -2.268 3.025 1.00 96.94 99 ALA A O 1
ATOM 717 N N . PRO A 1 100 ? -10.250 -1.976 0.976 1.00 95.81 100 PRO A N 1
ATOM 718 C CA . PRO A 1 100 ? -11.646 -1.953 1.438 1.00 95.81 100 PRO A CA 1
ATOM 719 C C . PRO A 1 100 ? -12.014 -3.091 2.407 1.00 95.81 100 PRO A C 1
ATOM 721 O O . PRO A 1 100 ? -12.539 -2.837 3.483 1.00 95.81 100 PRO A O 1
ATOM 724 N N . MET A 1 101 ? -11.584 -4.323 2.106 1.00 94.75 101 MET A N 1
ATOM 725 C CA . MET A 1 101 ? -11.788 -5.523 2.941 1.00 94.75 101 MET A CA 1
ATOM 726 C C . MET A 1 101 ? -11.112 -5.463 4.335 1.00 94.75 101 MET A C 1
ATOM 728 O O . MET A 1 101 ? -11.320 -6.346 5.169 1.00 94.75 101 MET A O 1
ATOM 732 N N . LEU A 1 102 ? -10.256 -4.468 4.589 1.00 97.19 102 LEU A N 1
ATOM 733 C CA . LEU A 1 102 ? -9.715 -4.158 5.916 1.00 97.19 102 LEU A CA 1
ATOM 734 C C . LEU A 1 102 ? -10.486 -3.005 6.572 1.00 97.19 102 LEU A C 1
ATOM 736 O O . LEU A 1 102 ? -10.823 -3.118 7.748 1.00 97.19 102 LEU A O 1
ATOM 740 N N . ALA A 1 103 ? -10.855 -1.968 5.812 1.00 97.00 103 ALA A N 1
ATOM 741 C CA . ALA A 1 103 ? -11.718 -0.885 6.291 1.00 97.00 103 ALA A CA 1
ATOM 742 C C . ALA A 1 103 ? -13.071 -1.410 6.815 1.00 97.00 103 ALA A C 1
ATOM 744 O O . ALA A 1 103 ? -13.507 -0.993 7.886 1.00 97.00 103 ALA A O 1
ATOM 745 N N . ASP A 1 104 ? -13.670 -2.404 6.145 1.00 96.62 104 ASP A N 1
ATOM 746 C CA . ASP A 1 104 ? -14.874 -3.116 6.611 1.00 96.62 104 ASP A CA 1
ATOM 747 C C . ASP A 1 104 ? -14.701 -3.687 8.036 1.00 96.62 104 ASP A C 1
ATOM 749 O O . ASP A 1 104 ? -15.626 -3.679 8.849 1.00 96.62 104 ASP A O 1
ATOM 753 N N . LYS A 1 105 ? -13.493 -4.164 8.363 1.00 97.69 105 LYS A N 1
ATOM 754 C CA . LYS A 1 105 ? -13.155 -4.766 9.664 1.00 9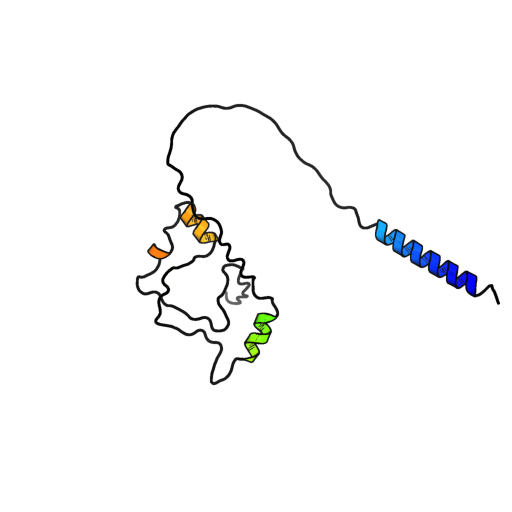7.69 105 LYS A CA 1
ATOM 755 C C . LYS A 1 105 ? -12.833 -3.738 10.735 1.00 97.69 105 LYS A C 1
ATOM 757 O O . LYS A 1 105 ? -13.113 -3.987 11.905 1.00 97.69 105 LYS A O 1
ATOM 762 N N . VAL A 1 106 ? -12.273 -2.595 10.342 1.00 98.06 106 VAL A N 1
ATOM 763 C CA . VAL A 1 106 ? -12.107 -1.440 11.233 1.00 98.06 106 VAL A CA 1
ATOM 764 C C . VAL A 1 106 ? -13.480 -0.874 11.602 1.00 98.06 106 VAL A C 1
ATOM 766 O O . VAL A 1 106 ? -13.756 -0.676 12.781 1.00 98.06 106 VAL A O 1
ATOM 769 N N . ALA A 1 107 ? -14.389 -0.738 10.631 1.00 96.81 107 ALA A N 1
ATOM 770 C CA . ALA A 1 107 ? -15.777 -0.338 10.871 1.00 96.81 107 ALA A CA 1
ATOM 771 C C . ALA A 1 107 ? -16.553 -1.341 11.751 1.00 96.81 107 ALA A C 1
ATOM 773 O O . ALA A 1 107 ? -17.368 -0.933 12.575 1.00 96.81 107 ALA A O 1
ATOM 774 N N . ALA A 1 108 ? -16.271 -2.643 11.628 1.00 97.75 108 ALA A N 1
ATOM 775 C CA . ALA A 1 108 ? -16.827 -3.683 12.499 1.00 97.75 108 ALA A CA 1
ATOM 776 C C . ALA A 1 108 ? -16.161 -3.776 13.893 1.00 97.75 108 ALA A C 1
ATOM 778 O O . ALA A 1 108 ? -16.626 -4.542 14.736 1.00 97.75 108 ALA A O 1
ATOM 779 N N . GLY A 1 109 ? -15.069 -3.044 14.146 1.00 97.50 109 GLY A N 1
ATOM 780 C CA . GLY A 1 109 ? -14.292 -3.137 15.389 1.00 97.50 109 GLY A CA 1
ATOM 781 C C . GLY A 1 109 ? -13.474 -4.431 15.549 1.00 97.50 109 GLY A C 1
ATOM 782 O O . GLY A 1 109 ? -12.949 -4.690 16.630 1.00 97.50 109 GLY A O 1
ATOM 783 N N . GLU A 1 110 ? -13.340 -5.246 14.496 1.00 97.75 110 GLU A N 1
ATOM 784 C CA . GLU A 1 110 ? -12.509 -6.463 14.489 1.00 97.75 110 GLU A CA 1
ATOM 785 C C . GLU A 1 110 ? -11.003 -6.159 14.382 1.00 97.75 110 GLU A C 1
ATOM 787 O O . GLU A 1 110 ? -10.168 -7.026 14.653 1.00 97.75 110 GLU A O 1
ATOM 792 N N . LEU A 1 111 ? -10.647 -4.953 13.928 1.00 98.06 111 LEU A N 1
ATOM 793 C CA . LEU A 1 111 ? -9.290 -4.560 13.558 1.00 98.06 111 LEU A CA 1
ATOM 794 C C . LEU A 1 111 ? -9.042 -3.092 13.967 1.00 98.06 111 LEU A C 1
ATOM 796 O O . LEU A 1 111 ? -9.897 -2.256 13.686 1.00 98.06 111 LEU A O 1
ATOM 800 N N . PRO A 1 112 ? -7.905 -2.735 14.597 1.00 97.62 112 PRO A N 1
ATOM 801 C CA . PRO A 1 112 ? -7.569 -1.331 14.854 1.00 97.62 112 PRO A CA 1
ATOM 802 C C . PRO A 1 112 ? -7.301 -0.562 13.543 1.00 97.62 112 PRO A C 1
ATOM 804 O O . PRO A 1 112 ? -6.934 -1.191 12.540 1.00 97.62 112 PRO A O 1
ATOM 807 N N . PRO A 1 113 ? -7.462 0.776 13.527 1.00 97.44 113 PRO A N 1
ATOM 808 C CA . PRO A 1 113 ? -7.274 1.611 12.335 1.00 97.44 113 PRO A CA 1
ATOM 809 C C . PRO A 1 113 ? -5.834 1.569 11.806 1.00 97.44 113 PRO A C 1
ATOM 811 O O . PRO A 1 113 ? -4.896 1.250 12.539 1.00 97.44 113 PRO A O 1
ATOM 814 N N . VAL A 1 114 ? -5.642 1.881 10.520 1.00 97.19 114 VAL A N 1
ATOM 815 C CA . VAL A 1 114 ? -4.339 1.755 9.842 1.00 97.19 114 VAL A CA 1
ATOM 816 C C . VAL A 1 114 ? -3.207 2.535 10.529 1.00 97.19 114 VAL A C 1
ATOM 818 O O . VAL A 1 114 ? -2.100 2.005 10.631 1.00 97.19 114 VAL A O 1
ATOM 821 N N . GLU A 1 115 ? -3.485 3.712 11.091 1.00 94.94 115 GLU A N 1
ATOM 822 C CA . GLU A 1 115 ? -2.534 4.545 11.843 1.00 94.94 115 GLU A CA 1
ATOM 823 C C . GLU A 1 115 ? -1.958 3.841 13.084 1.00 94.94 115 GLU A C 1
ATOM 825 O O . GLU A 1 115 ? -0.791 4.038 13.411 1.00 94.94 115 GLU A O 1
ATOM 830 N N . GLU A 1 116 ? -2.742 2.997 13.765 1.00 96.06 116 GLU A N 1
ATOM 831 C CA . GLU A 1 116 ? -2.294 2.237 14.945 1.00 96.06 116 GLU A CA 1
ATOM 832 C C . GLU A 1 116 ? -1.511 0.967 14.573 1.00 96.06 116 GLU A C 1
ATOM 834 O O . GLU A 1 116 ? -0.791 0.406 15.401 1.00 96.06 116 GLU A O 1
ATOM 839 N N . ARG A 1 117 ? -1.657 0.487 13.331 1.00 96.81 117 ARG A N 1
ATOM 840 C CA . ARG A 1 117 ? -1.004 -0.737 12.833 1.00 96.81 117 ARG A CA 1
ATOM 841 C C . ARG A 1 117 ? 0.350 -0.472 12.176 1.00 96.81 117 ARG A C 1
ATOM 843 O O . ARG A 1 117 ? 1.132 -1.410 12.014 1.00 96.81 117 ARG A O 1
ATOM 850 N N . LEU A 1 118 ? 0.611 0.764 11.756 1.00 96.12 118 LEU A N 1
ATOM 851 C CA . LEU A 1 118 ? 1.869 1.167 11.131 1.00 96.12 118 LEU A CA 1
ATOM 852 C C . LEU A 1 118 ? 2.931 1.536 12.186 1.00 96.12 118 LEU A C 1
ATOM 854 O O . LEU A 1 118 ? 2.600 2.051 13.254 1.00 96.12 118 LEU A O 1
ATOM 858 N N . PRO A 1 119 ? 4.227 1.300 11.910 1.00 95.06 119 PRO A N 1
ATOM 859 C CA . PRO A 1 119 ? 5.298 1.865 12.724 1.00 95.06 119 PRO A CA 1
ATOM 860 C C . PRO A 1 119 ? 5.352 3.390 12.549 1.00 95.06 119 PRO A C 1
ATOM 862 O O . PRO A 1 119 ? 4.961 3.921 11.512 1.00 95.06 119 PRO A O 1
ATOM 865 N N . SER A 1 120 ? 5.937 4.090 13.524 1.00 92.38 120 SER A N 1
ATOM 866 C CA . SER A 1 120 ? 6.161 5.547 13.464 1.00 92.38 120 SER A CA 1
ATOM 867 C C . SER A 1 120 ? 7.083 6.004 12.324 1.00 92.38 120 SER A C 1
ATOM 869 O O . SER A 1 120 ? 7.166 7.197 12.052 1.00 92.38 120 SER A O 1
ATOM 871 N N . ASP A 1 121 ? 7.804 5.065 11.714 1.00 93.75 121 ASP A N 1
ATOM 872 C CA . ASP A 1 121 ? 8.716 5.253 10.588 1.00 93.75 121 ASP A CA 1
ATOM 873 C C . ASP A 1 121 ? 8.431 4.145 9.548 1.00 93.75 121 ASP A C 1
ATOM 875 O O . ASP A 1 121 ? 8.973 3.038 9.650 1.00 93.75 121 ASP A O 1
ATOM 879 N N . PRO A 1 122 ? 7.455 4.350 8.641 1.00 95.50 122 PRO A N 1
ATOM 880 C CA . PRO A 1 122 ? 7.061 3.359 7.647 1.00 95.50 122 PRO A CA 1
ATOM 881 C C . PRO A 1 122 ? 7.962 3.411 6.408 1.00 95.50 122 PRO A C 1
ATOM 883 O O . PRO A 1 122 ? 8.276 4.480 5.893 1.00 95.50 122 PRO A O 1
ATOM 886 N N . LEU A 1 123 ? 8.301 2.241 5.856 1.00 96.50 123 LEU A N 1
ATOM 887 C CA . LEU A 1 123 ? 8.992 2.146 4.568 1.00 96.50 123 LEU A CA 1
ATOM 888 C C . LEU A 1 123 ? 8.090 2.678 3.442 1.00 96.50 123 LEU A C 1
ATOM 890 O O . LEU A 1 123 ? 7.158 1.988 3.021 1.00 96.50 123 LEU A O 1
ATOM 894 N N . VAL A 1 124 ? 8.382 3.875 2.932 1.00 96.44 124 VAL A N 1
ATOM 895 C CA . VAL A 1 124 ? 7.666 4.452 1.789 1.00 96.44 124 VAL A CA 1
ATOM 896 C C . VAL A 1 124 ? 8.335 4.031 0.484 1.00 96.44 124 VAL A C 1
ATOM 898 O O . VAL A 1 124 ? 9.549 4.143 0.308 1.00 96.44 124 VAL A O 1
ATOM 901 N N . ILE A 1 125 ? 7.514 3.532 -0.437 1.00 94.12 125 ILE A N 1
ATOM 902 C CA . ILE A 1 125 ? 7.929 3.045 -1.750 1.00 94.12 125 ILE A CA 1
ATOM 903 C C . ILE A 1 125 ? 7.212 3.884 -2.807 1.00 94.12 125 ILE A C 1
ATOM 9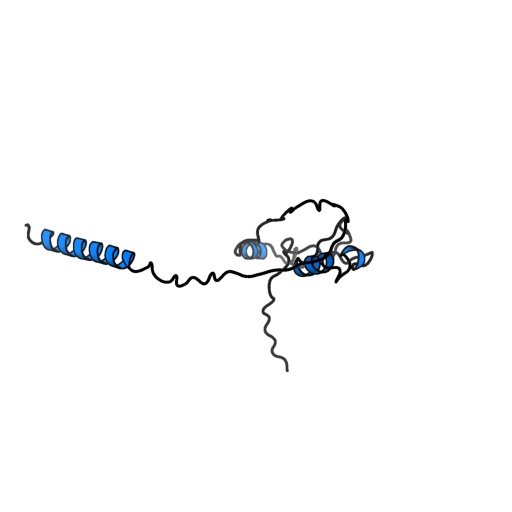05 O O . ILE A 1 125 ? 5.984 3.860 -2.886 1.00 94.12 125 ILE A O 1
ATOM 909 N N . GLN A 1 126 ? 7.977 4.602 -3.625 1.00 91.06 126 GLN A N 1
ATOM 910 C CA . GLN A 1 126 ? 7.493 5.314 -4.802 1.00 91.06 126 GLN A CA 1
ATOM 911 C C . GLN A 1 126 ? 7.298 4.303 -5.949 1.00 91.06 126 GLN A C 1
ATOM 913 O O . 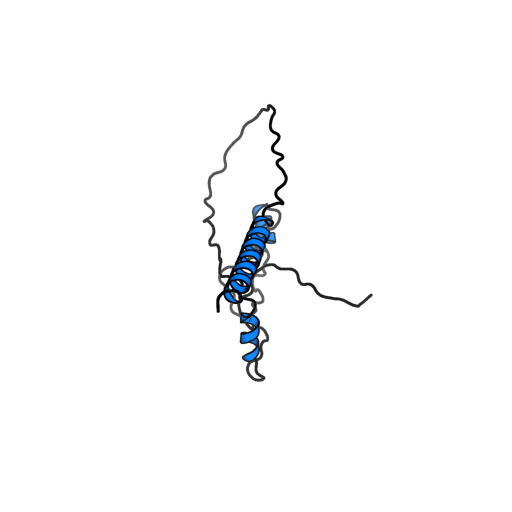GLN A 1 126 ? 8.268 3.670 -6.373 1.00 91.06 126 GLN A O 1
ATOM 918 N N . PRO A 1 127 ? 6.074 4.115 -6.480 1.00 87.75 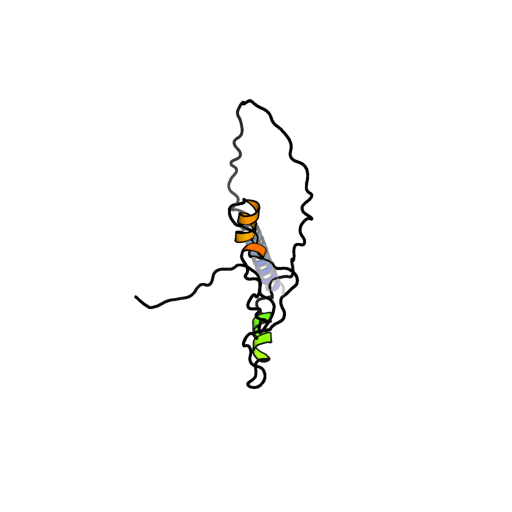127 PRO A N 1
ATOM 919 C CA . PRO A 1 127 ? 5.850 3.192 -7.589 1.00 87.75 127 PRO A CA 1
ATOM 920 C C . PRO A 1 127 ? 6.599 3.596 -8.865 1.00 87.75 127 PRO A C 1
ATOM 922 O O . PRO A 1 127 ? 6.695 4.780 -9.188 1.00 87.75 127 PRO A O 1
ATOM 925 N N . ALA A 1 128 ? 7.069 2.586 -9.602 1.00 83.94 128 ALA A N 1
ATOM 926 C CA . ALA A 1 128 ? 7.859 2.734 -10.827 1.00 83.94 128 ALA A CA 1
ATOM 927 C C . ALA A 1 128 ? 7.065 3.215 -12.056 1.00 83.94 128 ALA A C 1
ATOM 929 O O . ALA A 1 128 ? 7.643 3.777 -12.981 1.00 83.94 128 ALA A O 1
ATOM 930 N N . GLU A 1 129 ? 5.760 2.934 -12.087 1.00 78.81 129 GLU A N 1
ATOM 931 C CA . GLU A 1 129 ? 4.872 3.220 -13.224 1.00 78.81 129 GLU A CA 1
ATOM 932 C C . GLU A 1 129 ? 3.794 4.232 -12.808 1.00 78.81 129 GLU A C 1
ATOM 934 O O . GLU A 1 129 ? 3.750 5.347 -13.322 1.00 78.81 129 GLU A O 1
ATOM 939 N N . MET A 1 130 ? 2.948 3.869 -11.836 1.00 82.62 130 MET A N 1
ATOM 940 C CA . MET A 1 130 ? 1.897 4.730 -11.280 1.00 82.62 130 MET A CA 1
ATOM 941 C C . MET A 1 130 ? 1.425 4.237 -9.903 1.00 82.62 130 MET A C 1
ATOM 943 O O . MET A 1 130 ? 1.750 3.121 -9.490 1.00 82.62 130 MET A O 1
ATOM 947 N N . ILE A 1 131 ? 0.629 5.051 -9.200 1.00 88.50 131 ILE A N 1
ATOM 948 C CA . ILE A 1 131 ? -0.056 4.639 -7.967 1.00 88.50 131 ILE A CA 1
ATOM 949 C C . ILE A 1 131 ? -0.992 3.458 -8.273 1.00 88.50 131 ILE A C 1
ATOM 951 O O . ILE A 1 131 ? -1.814 3.521 -9.186 1.00 88.50 131 ILE A O 1
ATOM 955 N N . GLY A 1 132 ? -0.839 2.363 -7.526 1.00 88.12 132 GLY A N 1
ATOM 956 C CA . GLY A 1 132 ? -1.652 1.157 -7.681 1.00 88.12 132 GLY A CA 1
ATOM 957 C C . GLY A 1 132 ? -2.995 1.241 -6.951 1.00 88.12 132 GLY A C 1
ATOM 958 O O . GLY A 1 132 ? -3.140 1.974 -5.977 1.00 88.12 132 GLY A O 1
ATOM 959 N N . GLN A 1 133 ? -3.963 0.438 -7.393 1.00 91.56 133 GLN A N 1
ATOM 960 C CA . GLN A 1 133 ? -5.293 0.342 -6.782 1.00 91.56 133 GLN A CA 1
ATOM 961 C C . GLN A 1 133 ? -5.434 -0.942 -5.955 1.00 91.56 133 GLN A C 1
ATOM 963 O O . GLN A 1 133 ? -4.873 -1.985 -6.297 1.00 91.56 133 GLN A O 1
ATOM 968 N N . TYR A 1 134 ? -6.190 -0.877 -4.857 1.00 94.44 134 TYR A N 1
ATOM 969 C CA . TYR A 1 134 ? -6.394 -2.018 -3.963 1.00 94.44 134 TYR A CA 1
ATOM 970 C C . TYR A 1 134 ? -7.339 -3.068 -4.562 1.00 94.44 134 TYR A C 1
ATOM 972 O O . TYR A 1 134 ? -8.481 -2.764 -4.898 1.00 94.44 134 TYR A O 1
ATOM 980 N N . GLY A 1 135 ? -6.904 -4.332 -4.597 1.00 92.94 135 GLY A N 1
ATOM 981 C CA . GLY A 1 135 ? -7.763 -5.477 -4.908 1.00 92.94 135 GLY A CA 1
ATOM 982 C C . GLY A 1 135 ? -7.145 -6.473 -5.889 1.00 92.94 135 GLY A C 1
ATOM 983 O O . GLY A 1 135 ? -5.928 -6.642 -5.958 1.00 92.94 135 GLY A O 1
ATOM 984 N N . GLY A 1 136 ? -8.010 -7.161 -6.638 1.00 94.00 136 GLY A N 1
ATOM 985 C CA . GLY A 1 136 ? -7.620 -8.224 -7.565 1.00 94.00 136 GLY A CA 1
ATOM 986 C C . GLY A 1 136 ? -7.213 -9.536 -6.877 1.00 94.00 136 GLY A C 1
ATOM 987 O O . GLY A 1 136 ? -7.322 -9.700 -5.665 1.00 94.00 136 GLY A O 1
ATOM 988 N N . VAL A 1 137 ? -6.762 -10.511 -7.676 1.00 94.44 137 VAL A N 1
ATOM 989 C CA . VAL A 1 137 ? -6.265 -11.812 -7.191 1.00 94.44 137 VAL A CA 1
ATOM 990 C C . VAL A 1 137 ? -5.041 -12.219 -8.007 1.00 94.44 137 VAL A C 1
ATOM 992 O O . VAL A 1 137 ? -5.155 -12.489 -9.203 1.00 94.44 137 VAL A O 1
ATOM 995 N N . LEU A 1 138 ? -3.874 -12.323 -7.364 1.00 93.25 138 LEU A N 1
ATOM 996 C CA . LEU A 1 138 ? -2.630 -12.736 -8.020 1.00 93.25 138 LEU A CA 1
ATOM 997 C C . LEU A 1 138 ? -2.666 -14.230 -8.394 1.00 93.25 138 LEU A C 1
ATOM 999 O O . LEU A 1 138 ? -2.321 -15.107 -7.601 1.00 93.25 138 LEU A O 1
ATOM 1003 N N . ARG A 1 139 ? -3.071 -14.534 -9.631 1.00 95.38 139 ARG A N 1
ATOM 1004 C CA . ARG A 1 139 ? -3.095 -15.898 -10.188 1.00 95.38 139 ARG A CA 1
ATOM 1005 C C . ARG A 1 139 ? -1.685 -16.356 -10.583 1.00 95.38 139 ARG A C 1
ATOM 1007 O O . ARG A 1 139 ? -1.312 -16.326 -11.751 1.00 95.38 139 ARG A O 1
ATOM 1014 N N . ARG A 1 140 ? -0.894 -16.784 -9.596 1.00 95.56 140 ARG A N 1
ATOM 1015 C CA . ARG A 1 140 ? 0.464 -17.319 -9.787 1.00 95.56 140 ARG A CA 1
ATOM 1016 C C . ARG A 1 140 ? 0.468 -18.850 -9.851 1.00 95.56 140 ARG A C 1
ATOM 1018 O O . ARG A 1 140 ? -0.107 -19.505 -8.989 1.00 95.56 140 ARG A O 1
ATOM 1025 N N . ALA A 1 141 ? 1.188 -19.414 -10.820 1.00 95.19 141 ALA A N 1
ATOM 1026 C CA . ALA A 1 141 ? 1.550 -20.830 -10.818 1.00 95.19 141 ALA A CA 1
ATOM 1027 C C . ALA A 1 141 ? 2.767 -21.084 -9.906 1.00 95.19 141 ALA A C 1
ATOM 1029 O O . ALA A 1 141 ? 3.731 -20.313 -9.907 1.00 95.19 141 ALA A O 1
ATOM 1030 N N . TYR A 1 142 ? 2.732 -22.185 -9.156 1.00 95.50 142 TYR A N 1
ATOM 1031 C CA . TYR A 1 142 ? 3.849 -22.706 -8.368 1.00 95.50 142 TYR A CA 1
ATOM 1032 C C . TYR A 1 142 ? 4.015 -24.194 -8.687 1.00 95.50 142 TYR A C 1
ATOM 1034 O O . TYR A 1 142 ? 3.026 -24.910 -8.814 1.00 95.50 142 TYR A O 1
ATOM 1042 N N . THR A 1 143 ? 5.260 -24.637 -8.863 1.00 94.19 143 THR A N 1
ATOM 1043 C CA . THR A 1 143 ? 5.610 -25.998 -9.310 1.00 94.19 143 THR A CA 1
ATOM 1044 C C . THR A 1 143 ? 6.637 -26.649 -8.379 1.00 94.19 143 THR A C 1
ATOM 1046 O O . THR A 1 143 ? 7.518 -27.379 -8.832 1.00 94.19 143 THR A O 1
ATOM 1049 N N . GLY A 1 144 ? 6.582 -26.306 -7.089 1.00 89.06 144 GLY A N 1
ATOM 1050 C CA . GLY A 1 144 ? 7.274 -27.054 -6.042 1.00 89.06 144 GLY A CA 1
ATOM 1051 C C . GLY A 1 144 ? 6.485 -28.300 -5.612 1.00 89.06 144 GLY A C 1
ATOM 1052 O O . GLY A 1 144 ? 5.473 -28.620 -6.242 1.00 89.06 144 GLY A O 1
ATOM 1053 N N . PRO A 1 145 ? 6.961 -29.005 -4.571 1.00 68.81 145 PRO A N 1
ATOM 1054 C CA . PRO A 1 145 ? 6.177 -30.019 -3.866 1.00 68.81 145 PRO A CA 1
ATOM 1055 C C . PRO A 1 145 ? 4.999 -29.405 -3.088 1.00 68.81 145 PRO A C 1
ATOM 1057 O O . PRO A 1 145 ? 5.085 -28.204 -2.736 1.00 68.81 145 PRO A O 1
#

Sequence (145 aa):
MQRRYSIGRSVLFLLVALLLLVATACDSSSETVNESAAEEAAPAEAAPAAEEAEAPAAAAAEEAAPAANDYQAQREGCTTESPCWPDIVDTVPASFHEAPMLADKVAAGELPPVEERLPSDPLVIQPAEMIGQYGGVLRRAYTGP